Protein AF-A0A0B6Y8R9-F1 (afdb_monomer_lite)

Structure (mmCIF, N/CA/C/O backbone):
data_AF-A0A0B6Y8R9-F1
#
_entry.id   AF-A0A0B6Y8R9-F1
#
loop_
_atom_site.group_PDB
_atom_site.id
_atom_site.type_symbol
_atom_site.label_atom_id
_atom_site.label_alt_id
_atom_site.label_comp_id
_atom_site.label_asym_id
_atom_site.label_entity_id
_atom_site.label_seq_id
_atom_site.pdbx_PDB_ins_code
_atom_site.Cartn_x
_atom_site.Cartn_y
_atom_site.Cartn_z
_atom_site.occupancy
_atom_site.B_iso_or_equiv
_atom_site.auth_seq_id
_atom_site.auth_comp_id
_atom_site.auth_asym_id
_atom_site.auth_atom_id
_atom_site.pdbx_PDB_model_num
ATOM 1 N N . THR A 1 1 ? 8.774 7.054 14.457 1.00 60.66 1 THR A N 1
ATOM 2 C CA . THR A 1 1 ? 8.608 6.853 13.000 1.00 60.66 1 THR A CA 1
ATOM 3 C C . THR A 1 1 ? 7.275 6.171 12.763 1.00 60.66 1 THR A C 1
ATOM 5 O O . THR A 1 1 ? 7.026 5.131 13.356 1.00 60.66 1 THR A O 1
ATOM 8 N N . GLY A 1 2 ? 6.371 6.804 12.010 1.00 79.31 2 GLY A N 1
ATOM 9 C CA . GLY A 1 2 ? 5.008 6.306 11.797 1.00 79.31 2 GLY A CA 1
ATOM 10 C C . GLY A 1 2 ? 4.906 5.517 10.495 1.00 79.31 2 GLY A C 1
ATOM 11 O O . GLY A 1 2 ? 5.368 5.979 9.453 1.00 79.31 2 GLY A O 1
ATOM 12 N N . THR A 1 3 ? 4.321 4.323 10.554 1.00 86.94 3 THR A N 1
ATOM 13 C CA . THR A 1 3 ? 3.918 3.571 9.359 1.00 86.94 3 THR A CA 1
ATOM 14 C C . THR A 1 3 ? 2.428 3.316 9.451 1.00 86.94 3 THR A C 1
ATOM 16 O O . THR A 1 3 ? 1.958 2.846 10.486 1.00 86.94 3 THR A O 1
ATOM 19 N N . ILE A 1 4 ? 1.699 3.614 8.380 1.00 88.44 4 ILE A N 1
ATOM 20 C CA . ILE A 1 4 ? 0.291 3.239 8.263 1.00 88.44 4 ILE A CA 1
ATOM 21 C C . ILE A 1 4 ? 0.237 1.945 7.471 1.00 88.44 4 ILE A C 1
ATOM 23 O O . ILE A 1 4 ? 0.748 1.896 6.354 1.00 88.44 4 ILE A O 1
ATOM 27 N N . TRP A 1 5 ? -0.374 0.919 8.057 1.00 91.50 5 TRP A N 1
ATOM 28 C CA . TRP A 1 5 ? -0.675 -0.337 7.384 1.00 91.50 5 TRP A CA 1
ATOM 29 C C . TRP A 1 5 ? -2.173 -0.452 7.161 1.00 91.50 5 TRP A C 1
ATOM 31 O O . TRP A 1 5 ? -2.963 -0.281 8.089 1.00 91.50 5 TRP A O 1
ATOM 41 N N . ILE A 1 6 ? -2.548 -0.755 5.925 1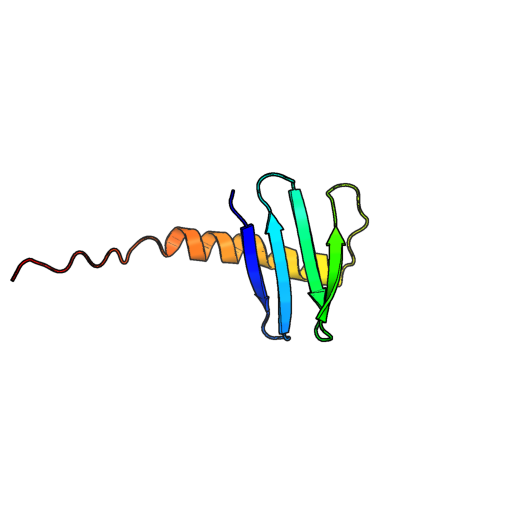.00 92.44 6 ILE A N 1
ATOM 42 C CA . ILE A 1 6 ? -3.919 -1.060 5.538 1.00 92.44 6 ILE A CA 1
ATOM 43 C C . ILE A 1 6 ? -3.951 -2.512 5.082 1.00 92.44 6 ILE A C 1
ATOM 45 O O . ILE A 1 6 ? -3.236 -2.873 4.150 1.00 92.44 6 ILE A O 1
ATOM 49 N N . LEU A 1 7 ? -4.795 -3.317 5.722 1.00 93.56 7 LEU A N 1
ATOM 50 C CA . LEU A 1 7 ? -5.229 -4.615 5.217 1.00 93.56 7 LEU A CA 1
ATOM 51 C C . LEU A 1 7 ? -6.552 -4.404 4.477 1.00 93.56 7 LEU A C 1
ATOM 53 O O . LEU A 1 7 ? -7.524 -3.929 5.067 1.00 93.56 7 LEU A O 1
ATOM 57 N N . TYR A 1 8 ? -6.581 -4.714 3.186 1.00 92.62 8 TYR A N 1
ATOM 58 C CA . TYR A 1 8 ? -7.791 -4.617 2.376 1.00 92.62 8 TYR A CA 1
ATOM 59 C C . TYR A 1 8 ? -8.605 -5.911 2.452 1.00 92.62 8 TYR A C 1
ATOM 61 O O . TYR A 1 8 ? -8.082 -6.983 2.743 1.00 92.62 8 TYR A O 1
ATOM 69 N N . ASN A 1 9 ? -9.899 -5.817 2.133 1.00 93.31 9 ASN A N 1
ATOM 70 C CA . ASN A 1 9 ? -10.830 -6.952 2.184 1.00 93.31 9 ASN A CA 1
ATOM 71 C C . ASN A 1 9 ? -10.480 -8.092 1.215 1.00 93.31 9 ASN A C 1
ATOM 73 O O . ASN A 1 9 ? -10.975 -9.200 1.378 1.00 93.31 9 ASN A O 1
ATOM 77 N N . ASP A 1 10 ? -9.663 -7.818 0.199 1.00 93.81 10 ASP A N 1
ATOM 78 C CA . ASP A 1 10 ? -9.166 -8.824 -0.737 1.00 93.81 10 ASP A CA 1
ATOM 79 C C . ASP A 1 10 ? -7.901 -9.536 -0.229 1.00 93.81 10 ASP A C 1
ATOM 81 O O . ASP A 1 10 ? -7.353 -10.366 -0.942 1.00 93.81 10 ASP A O 1
ATOM 85 N N . GLY A 1 11 ? -7.427 -9.229 0.982 1.00 95.31 11 GLY A N 1
ATOM 86 C CA . GLY A 1 11 ? -6.230 -9.823 1.581 1.00 95.31 11 GLY A CA 1
ATOM 87 C C . GLY A 1 11 ? -4.928 -9.092 1.248 1.00 95.31 11 GLY A C 1
ATOM 88 O O . GLY A 1 11 ? -3.907 -9.362 1.878 1.00 95.31 11 GLY A O 1
ATOM 89 N N . THR A 1 12 ? -4.952 -8.131 0.320 1.00 96.50 12 THR A N 1
ATOM 90 C CA . THR A 1 12 ? -3.766 -7.329 -0.012 1.00 96.50 12 THR A CA 1
ATOM 91 C C . THR A 1 12 ? -3.432 -6.347 1.107 1.00 96.50 12 THR A C 1
ATOM 93 O O . THR A 1 12 ? -4.308 -5.908 1.861 1.00 96.50 12 THR A O 1
ATOM 96 N N . GLN A 1 13 ? -2.159 -5.970 1.215 1.00 96.06 13 GLN A N 1
ATOM 97 C CA . GLN A 1 13 ? -1.690 -5.042 2.241 1.00 96.06 13 GLN A CA 1
ATOM 98 C C . GLN A 1 13 ? -0.918 -3.878 1.636 1.00 96.06 13 GLN A C 1
ATOM 100 O O . GLN A 1 13 ? -0.170 -4.037 0.671 1.00 96.06 13 GLN A O 1
ATOM 105 N N . LEU A 1 14 ? -1.071 -2.703 2.244 1.00 94.69 14 LEU A N 1
ATOM 106 C CA . LEU A 1 14 ? -0.341 -1.498 1.872 1.00 94.69 14 LEU A CA 1
ATOM 107 C C . LEU A 1 14 ? 0.244 -0.829 3.110 1.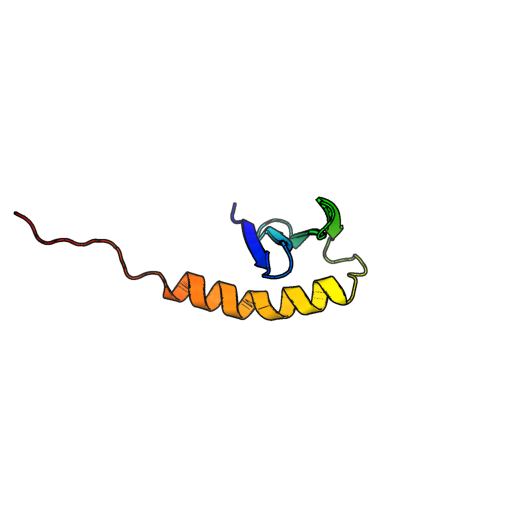00 94.69 14 LEU A C 1
ATOM 109 O O . LEU A 1 14 ? -0.492 -0.386 3.990 1.00 94.69 14 LEU A O 1
ATOM 113 N N . GLY A 1 15 ? 1.567 -0.746 3.158 1.00 93.38 15 GLY A N 1
ATOM 114 C CA . GLY A 1 15 ? 2.321 -0.037 4.180 1.00 93.38 15 GLY A CA 1
ATOM 115 C C . GLY A 1 15 ? 2.908 1.251 3.616 1.00 93.38 15 GLY A C 1
ATOM 116 O O . GLY A 1 15 ? 3.639 1.195 2.630 1.00 93.38 15 GLY A O 1
ATOM 117 N N . VAL A 1 16 ? 2.645 2.394 4.248 1.00 91.38 16 VAL A N 1
ATOM 118 C CA . VAL A 1 16 ? 3.227 3.693 3.868 1.00 91.38 16 VAL A CA 1
ATOM 119 C C . VAL A 1 16 ? 4.024 4.257 5.038 1.00 91.38 16 VAL A C 1
ATOM 121 O O . VAL A 1 16 ? 3.478 4.483 6.123 1.00 91.38 16 VAL A O 1
ATOM 124 N N . LYS A 1 17 ? 5.326 4.474 4.828 1.00 89.38 17 LYS A N 1
ATOM 125 C CA . LYS A 1 17 ? 6.222 5.094 5.813 1.00 89.38 17 LYS A CA 1
ATOM 126 C C . LYS A 1 17 ? 6.244 6.607 5.634 1.00 89.38 17 LYS A C 1
ATOM 128 O O . LYS A 1 17 ? 6.646 7.095 4.580 1.00 89.38 17 LYS A O 1
ATOM 133 N N . SER A 1 18 ? 5.902 7.348 6.688 1.00 79.50 18 SER A N 1
ATOM 134 C CA . SER A 1 18 ? 5.835 8.815 6.621 1.00 79.50 18 SER A CA 1
ATOM 135 C C . SER A 1 18 ? 7.200 9.501 6.508 1.00 79.50 18 SER A C 1
ATOM 137 O O . SER A 1 18 ? 7.277 10.613 6.004 1.00 79.50 18 SER A O 1
ATOM 139 N N . SER A 1 19 ? 8.276 8.858 6.972 1.00 80.25 19 SER A N 1
ATOM 140 C CA . SER A 1 19 ? 9.616 9.460 7.032 1.00 80.25 19 SER A CA 1
ATOM 141 C C . SER A 1 19 ? 10.432 9.336 5.746 1.00 80.25 19 SER A C 1
ATOM 143 O O . SER A 1 19 ? 11.385 10.080 5.568 1.00 80.25 19 SER A O 1
ATOM 145 N N . GLU A 1 20 ? 10.101 8.380 4.878 1.00 76.75 20 GLU A N 1
ATOM 146 C CA . GLU A 1 20 ? 10.936 7.998 3.727 1.00 76.75 20 GLU A CA 1
ATOM 147 C C . GLU A 1 20 ? 10.136 7.952 2.416 1.00 76.75 20 GLU A C 1
ATOM 149 O O . GLU A 1 20 ? 10.623 7.392 1.437 1.00 76.75 20 GLU A O 1
ATOM 154 N N . ALA A 1 21 ? 8.885 8.438 2.422 1.00 74.44 21 ALA A N 1
ATOM 155 C CA . ALA A 1 21 ? 7.930 8.355 1.308 1.00 74.44 21 ALA A CA 1
ATOM 156 C C . ALA A 1 21 ? 7.903 6.978 0.608 1.00 74.44 21 ALA A C 1
ATOM 158 O O . ALA A 1 21 ? 7.622 6.869 -0.580 1.00 74.44 21 ALA A O 1
ATOM 159 N N . THR A 1 22 ? 8.213 5.907 1.346 1.00 89.19 22 THR A N 1
ATOM 160 C CA . THR A 1 22 ? 8.331 4.562 0.790 1.00 89.19 22 THR A CA 1
ATOM 161 C C . THR A 1 22 ? 7.092 3.761 1.087 1.00 89.19 22 THR A C 1
ATOM 163 O O . THR A 1 22 ? 6.558 3.762 2.204 1.00 89.19 22 THR A O 1
ATOM 166 N N . MET A 1 23 ? 6.688 3.012 0.075 1.00 92.62 23 MET A N 1
ATOM 167 C CA . MET A 1 23 ? 5.510 2.179 0.103 1.00 92.62 23 MET A CA 1
ATOM 168 C C . MET A 1 23 ? 5.896 0.710 -0.024 1.00 92.62 23 MET A C 1
ATOM 170 O O . MET A 1 23 ? 6.782 0.338 -0.791 1.00 92.62 23 MET A O 1
ATOM 174 N N . THR A 1 24 ? 5.235 -0.136 0.753 1.00 95.38 24 THR A N 1
ATOM 175 C CA . THR A 1 24 ? 5.284 -1.591 0.623 1.00 95.38 24 THR A CA 1
ATOM 176 C C . THR A 1 24 ? 3.899 -2.078 0.240 1.00 95.38 24 THR A C 1
ATOM 178 O O . THR A 1 24 ? 2.938 -1.778 0.942 1.00 95.38 24 THR A O 1
ATOM 181 N N . TYR A 1 25 ? 3.806 -2.844 -0.837 1.00 96.06 25 TYR A N 1
ATOM 182 C CA . TYR A 1 25 ? 2.602 -3.567 -1.221 1.00 96.06 25 TYR A CA 1
ATOM 183 C C . TYR A 1 25 ? 2.836 -5.063 -1.029 1.00 96.06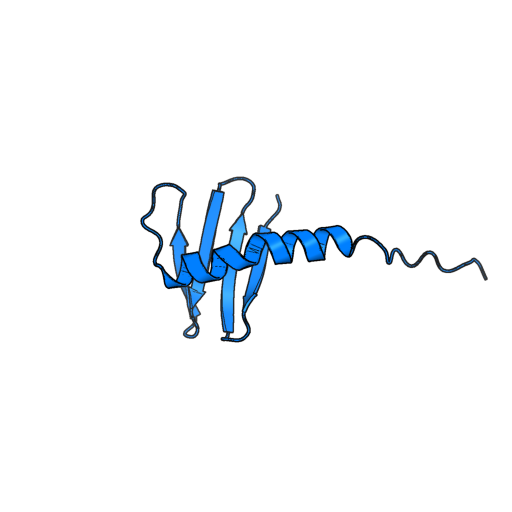 25 TYR A C 1
ATOM 185 O O . TYR A 1 25 ? 3.909 -5.560 -1.378 1.00 96.06 25 TYR A O 1
ATOM 193 N N . ILE A 1 26 ? 1.855 -5.754 -0.457 1.00 97.56 26 ILE A N 1
ATOM 194 C CA . ILE A 1 26 ? 1.828 -7.213 -0.364 1.00 97.56 26 ILE A CA 1
ATOM 195 C C . ILE A 1 26 ? 0.573 -7.681 -1.093 1.00 97.56 26 ILE A C 1
ATOM 197 O O . ILE A 1 26 ? -0.530 -7.239 -0.755 1.00 97.56 26 ILE A O 1
ATOM 201 N N . ASP A 1 27 ? 0.746 -8.516 -2.110 1.00 96.31 27 ASP A N 1
ATOM 202 C CA . ASP A 1 27 ? -0.367 -9.103 -2.851 1.00 96.31 27 ASP A CA 1
ATOM 203 C C . ASP A 1 27 ? -1.031 -10.261 -2.077 1.00 96.31 27 ASP A C 1
ATOM 205 O O . ASP A 1 27 ? -0.683 -10.564 -0.934 1.00 96.31 27 ASP A O 1
ATOM 209 N N . GLN A 1 28 ? -2.042 -10.878 -2.688 1.00 96.12 28 GLN A N 1
ATOM 210 C CA . GLN A 1 28 ? -2.832 -11.953 -2.078 1.00 96.12 28 GLN A CA 1
ATOM 211 C C . GLN A 1 28 ? -2.027 -13.243 -1.877 1.00 96.12 28 GLN A C 1
ATOM 213 O O . GLN A 1 28 ? -2.343 -14.026 -0.982 1.00 96.12 28 GLN A O 1
ATOM 218 N N . ASP A 1 29 ? -0.978 -13.435 -2.676 1.00 96.56 29 ASP A N 1
ATOM 219 C CA . ASP A 1 29 ? -0.092 -14.596 -2.635 1.00 96.56 29 ASP A CA 1
ATOM 220 C C . ASP A 1 29 ? 1.0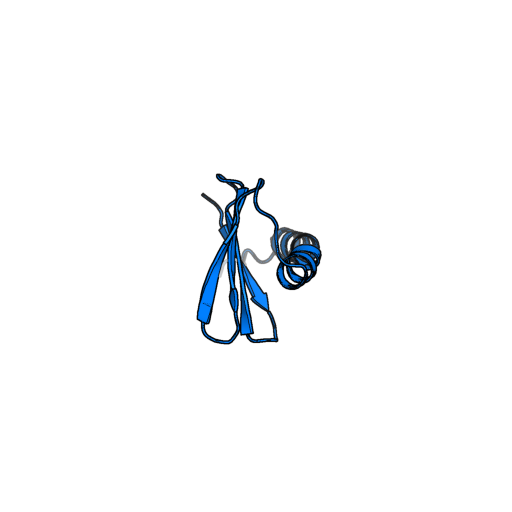92 -14.372 -1.673 1.00 96.56 29 ASP A C 1
ATOM 222 O O . ASP A 1 29 ? 1.937 -15.248 -1.481 1.00 96.56 29 ASP A O 1
ATOM 226 N N . GLY A 1 30 ? 1.158 -13.196 -1.038 1.00 96.19 30 GLY A N 1
ATOM 227 C CA . GLY A 1 30 ? 2.241 -12.796 -0.144 1.00 96.19 30 GLY A CA 1
ATOM 228 C C . GLY A 1 30 ? 3.456 -12.204 -0.865 1.00 96.19 30 GLY A C 1
ATOM 229 O O . GLY A 1 30 ? 4.465 -11.906 -0.215 1.00 96.19 30 GLY A O 1
ATOM 230 N N . GLY A 1 31 ? 3.375 -12.002 -2.181 1.00 97.62 31 GLY A N 1
ATOM 231 C CA . GLY A 1 31 ? 4.392 -11.326 -2.975 1.00 97.62 31 GLY A CA 1
ATOM 232 C C . GLY A 1 31 ? 4.555 -9.877 -2.527 1.00 97.62 31 GLY A C 1
ATOM 233 O O . GLY A 1 31 ? 3.584 -9.148 -2.325 1.00 97.62 31 GLY A O 1
ATOM 234 N N . ARG A 1 32 ? 5.806 -9.456 -2.317 1.00 97.12 32 ARG A N 1
ATOM 235 C CA . ARG A 1 32 ? 6.12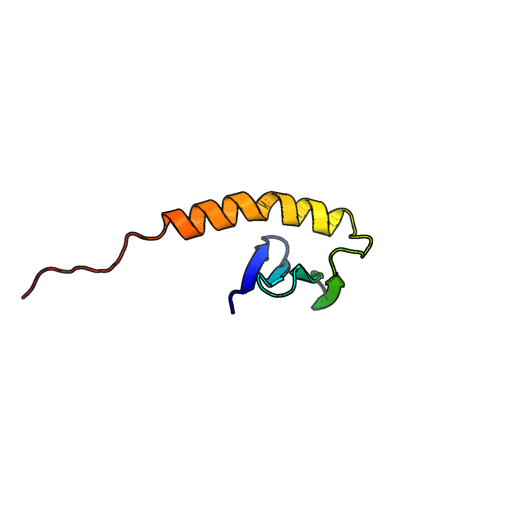8 -8.154 -1.728 1.00 97.12 32 ARG A CA 1
ATOM 236 C C . ARG A 1 32 ? 6.838 -7.256 -2.728 1.00 97.12 32 ARG A C 1
ATOM 238 O O . ARG A 1 32 ? 7.951 -7.558 -3.151 1.00 97.12 32 ARG A O 1
ATOM 245 N N . SER A 1 33 ? 6.250 -6.093 -2.977 1.00 96.62 33 SER A N 1
ATOM 246 C CA . SER A 1 33 ? 6.830 -5.039 -3.811 1.00 96.62 33 SER A CA 1
ATOM 247 C C . SER A 1 33 ? 7.086 -3.785 -2.986 1.00 96.62 33 SER A C 1
ATOM 249 O O . SER A 1 33 ? 6.284 -3.410 -2.125 1.00 96.62 33 SER A O 1
ATOM 251 N N . ARG A 1 34 ? 8.213 -3.120 -3.242 1.00 95.62 34 ARG A N 1
ATOM 252 C CA . ARG A 1 34 ? 8.557 -1.831 -2.634 1.00 95.62 34 ARG A CA 1
ATOM 253 C C . ARG A 1 34 ? 8.573 -0.765 -3.720 1.00 95.62 34 ARG A C 1
ATOM 255 O O . ARG A 1 34 ? 9.138 -1.013 -4.776 1.00 95.62 34 ARG A O 1
ATOM 262 N N . TYR A 1 35 ? 7.990 0.390 -3.418 1.00 94.25 35 TYR A N 1
ATOM 263 C CA . TYR A 1 35 ? 7.955 1.547 -4.307 1.00 94.25 35 TYR A CA 1
ATOM 264 C C . TYR A 1 35 ? 8.457 2.795 -3.578 1.00 94.25 35 TYR A C 1
ATOM 266 O O . TYR A 1 35 ? 8.120 3.018 -2.406 1.00 94.25 35 TYR A O 1
ATOM 274 N N . MET A 1 36 ? 9.262 3.585 -4.271 1.00 91.44 36 MET A N 1
ATOM 275 C CA . MET A 1 36 ? 9.680 4.942 -3.931 1.00 91.44 36 MET A CA 1
ATOM 276 C C . MET A 1 36 ? 8.874 5.962 -4.750 1.00 91.44 36 MET A C 1
ATOM 278 O O . MET A 1 36 ? 8.056 5.597 -5.592 1.00 91.44 36 MET A O 1
ATOM 282 N N . ASP A 1 37 ? 9.083 7.248 -4.489 1.00 84.06 37 ASP A N 1
ATOM 283 C CA . ASP A 1 37 ? 8.399 8.359 -5.162 1.00 84.06 37 ASP A CA 1
ATOM 284 C C . ASP A 1 37 ? 8.706 8.461 -6.666 1.00 84.06 37 ASP A C 1
ATOM 286 O O . ASP A 1 37 ? 7.872 8.941 -7.434 1.00 84.06 37 ASP A O 1
ATOM 290 N N . THR A 1 38 ? 9.876 7.988 -7.093 1.00 89.06 38 THR A N 1
ATOM 291 C CA . THR A 1 38 ? 10.311 7.965 -8.497 1.00 89.06 38 THR A CA 1
ATOM 292 C C . THR A 1 38 ? 9.871 6.719 -9.265 1.00 89.06 38 THR A C 1
ATOM 294 O O . THR A 1 38 ? 10.008 6.680 -10.490 1.00 89.06 38 THR A O 1
ATOM 297 N N . ASP A 1 39 ? 9.334 5.707 -8.579 1.00 92.56 39 ASP A N 1
ATOM 298 C CA . ASP A 1 39 ? 8.974 4.441 -9.206 1.00 92.56 39 ASP A CA 1
ATOM 299 C C . ASP A 1 39 ? 7.651 4.536 -9.972 1.00 92.56 39 ASP A C 1
ATOM 301 O O . ASP A 1 39 ? 6.684 5.183 -9.559 1.00 92.56 39 ASP A O 1
ATOM 305 N N . VAL A 1 40 ? 7.564 3.795 -11.080 1.00 93.31 40 VAL A N 1
ATOM 306 C CA . VAL A 1 40 ? 6.285 3.580 -11.759 1.00 93.31 40 VAL A CA 1
ATOM 307 C C . VAL A 1 40 ? 5.452 2.605 -10.934 1.00 93.31 40 VAL A C 1
ATOM 309 O O . VAL A 1 40 ? 5.707 1.402 -10.896 1.00 93.31 40 VAL A O 1
ATOM 312 N N . VAL A 1 41 ? 4.428 3.141 -10.279 1.00 93.44 41 VAL A N 1
ATOM 313 C CA . VAL A 1 41 ? 3.515 2.359 -9.443 1.00 93.44 41 VAL A CA 1
ATOM 314 C C . VAL A 1 41 ? 2.430 1.695 -10.309 1.00 93.44 41 VAL A C 1
ATOM 316 O O . VAL A 1 41 ? 1.798 2.385 -11.116 1.00 93.44 41 VAL A O 1
ATOM 319 N N . PRO A 1 42 ? 2.152 0.388 -10.137 1.00 94.88 42 PRO A N 1
ATOM 320 C CA . PRO A 1 42 ? 1.050 -0.284 -10.822 1.00 94.88 42 PRO A CA 1
ATOM 321 C C . PRO A 1 42 ? -0.318 0.295 -10.454 1.00 94.88 42 PRO A C 1
ATOM 323 O O . PRO A 1 42 ? -0.557 0.682 -9.307 1.00 94.88 42 PRO A O 1
ATOM 326 N N . ASP A 1 43 ? -1.257 0.281 -11.398 1.00 95.62 43 ASP A N 1
ATOM 327 C CA . ASP A 1 43 ? -2.575 0.901 -11.208 1.00 95.62 43 ASP A CA 1
ATOM 328 C C . ASP A 1 43 ? -3.379 0.272 -10.069 1.00 95.62 43 ASP A C 1
ATOM 330 O O . ASP A 1 43 ? -4.055 0.982 -9.327 1.00 95.62 43 ASP A O 1
ATOM 334 N N . ILE A 1 44 ? -3.230 -1.038 -9.847 1.00 92.44 44 ILE A N 1
ATOM 335 C CA . ILE A 1 44 ? -3.853 -1.708 -8.702 1.00 92.44 44 ILE A CA 1
ATOM 336 C C . ILE A 1 44 ? -3.407 -1.093 -7.371 1.00 92.44 44 ILE A C 1
ATOM 338 O O . ILE A 1 44 ? -4.231 -0.890 -6.486 1.00 92.44 44 ILE A O 1
ATOM 342 N N . VAL A 1 45 ? -2.134 -0.715 -7.235 1.00 93.50 45 VAL A N 1
ATOM 343 C CA . VAL A 1 45 ? -1.602 -0.099 -6.013 1.00 93.50 45 VAL A CA 1
ATOM 344 C C . VAL A 1 45 ? -2.082 1.351 -5.884 1.00 93.50 45 VAL A C 1
ATOM 346 O O . VAL A 1 45 ? -2.439 1.776 -4.784 1.00 93.50 45 VAL A O 1
ATOM 349 N N . LYS A 1 46 ? -2.183 2.094 -6.998 1.00 93.00 46 LYS A N 1
ATOM 350 C CA . LYS A 1 46 ? -2.761 3.453 -7.014 1.00 93.00 46 LYS A CA 1
ATOM 351 C C . LYS A 1 46 ? -4.220 3.454 -6.548 1.00 93.00 46 LYS A C 1
ATOM 353 O O . LYS A 1 46 ? -4.580 4.239 -5.675 1.00 93.00 46 LYS A O 1
ATOM 358 N N . LEU A 1 47 ? -5.033 2.519 -7.042 1.00 93.62 47 LEU A N 1
ATOM 359 C CA . LEU A 1 47 ? -6.436 2.361 -6.633 1.00 93.62 47 LEU A CA 1
ATOM 360 C C . LEU A 1 47 ? -6.586 2.096 -5.128 1.00 93.62 47 LEU A C 1
ATOM 362 O O . LEU A 1 47 ? -7.541 2.552 -4.496 1.00 93.62 47 LEU A O 1
ATOM 366 N N . LYS A 1 48 ? -5.643 1.358 -4.530 1.00 91.75 48 LYS A N 1
ATOM 367 C CA . LYS A 1 48 ? -5.595 1.152 -3.077 1.00 91.75 48 LYS A CA 1
ATOM 368 C C . LYS A 1 48 ? -5.213 2.444 -2.350 1.00 91.75 48 LYS A C 1
ATOM 370 O O . LYS A 1 48 ? -5.907 2.843 -1.415 1.00 91.75 48 LYS A O 1
ATOM 375 N N . LEU A 1 49 ? -4.172 3.136 -2.817 1.00 89.19 49 LEU A N 1
ATOM 376 C CA . LEU A 1 49 ? -3.719 4.415 -2.258 1.00 89.19 49 LEU A CA 1
ATOM 377 C C . LEU A 1 49 ? -4.820 5.479 -2.194 1.00 89.19 49 LEU A C 1
ATOM 379 O O . LEU A 1 49 ? -4.874 6.222 -1.218 1.00 89.19 49 LEU A O 1
ATOM 383 N N . GLU A 1 50 ? -5.737 5.524 -3.161 1.00 91.50 50 GLU A N 1
ATOM 384 C CA . GLU A 1 50 ? -6.877 6.455 -3.140 1.00 91.50 50 GLU A CA 1
ATOM 385 C C . GLU A 1 50 ? -7.749 6.334 -1.879 1.00 91.50 50 GLU A C 1
ATOM 387 O O . GLU A 1 50 ? -8.467 7.269 -1.519 1.00 91.50 50 GLU A O 1
ATOM 392 N N . LYS A 1 51 ? -7.718 5.188 -1.186 1.00 88.19 51 LYS A N 1
ATOM 393 C CA . LYS A 1 51 ? -8.480 4.976 0.054 1.00 88.19 51 LYS A CA 1
ATOM 394 C C . LYS A 1 51 ? -7.733 5.446 1.300 1.00 88.19 51 LYS A C 1
ATOM 396 O O . LYS A 1 51 ? -8.372 5.652 2.333 1.00 88.19 51 LYS A O 1
ATOM 401 N N . LEU A 1 52 ? -6.417 5.651 1.213 1.00 87.69 52 LEU A N 1
ATOM 402 C CA . LEU A 1 52 ? -5.568 6.032 2.340 1.00 87.69 52 LEU A CA 1
ATOM 403 C C . LEU A 1 52 ? -6.013 7.341 3.023 1.00 87.69 52 LEU A C 1
ATOM 405 O O . LEU A 1 52 ? -6.094 7.321 4.250 1.00 87.69 52 LEU A O 1
ATOM 409 N N . PRO A 1 53 ? -6.381 8.435 2.316 1.00 90.00 53 PRO A N 1
ATOM 410 C CA . PRO A 1 53 ? -6.833 9.664 2.976 1.00 90.00 53 PRO A CA 1
ATOM 411 C C . PRO A 1 53 ? -8.041 9.437 3.891 1.00 90.00 53 PRO A C 1
ATOM 413 O O . PRO A 1 53 ? -8.044 9.873 5.036 1.00 90.00 53 PRO A O 1
ATOM 416 N N . LYS A 1 54 ? -9.025 8.651 3.434 1.00 89.75 54 LYS A N 1
ATOM 417 C CA . LYS A 1 54 ? -10.200 8.297 4.243 1.00 89.75 54 LYS A CA 1
ATOM 418 C C . LYS A 1 54 ? -9.817 7.482 5.481 1.00 89.75 54 LYS A C 1
ATOM 420 O O . LYS A 1 54 ? -10.396 7.686 6.544 1.00 89.75 54 LYS A O 1
ATOM 425 N N . VAL A 1 55 ? -8.869 6.551 5.353 1.00 86.69 55 VAL A N 1
ATOM 426 C CA . VAL A 1 55 ? -8.373 5.763 6.493 1.00 86.69 55 VAL A CA 1
ATOM 427 C C . VAL A 1 55 ? -7.675 6.668 7.506 1.00 86.69 55 VAL A C 1
ATOM 429 O O . VAL A 1 55 ? -7.961 6.565 8.696 1.00 86.69 55 VAL A O 1
ATOM 432 N N . VAL A 1 56 ? -6.820 7.586 7.049 1.00 87.81 56 VAL A N 1
ATOM 433 C CA . VAL A 1 56 ? -6.165 8.581 7.912 1.00 87.81 56 VAL A CA 1
ATOM 434 C C . VAL A 1 56 ? -7.205 9.434 8.634 1.00 87.81 56 VAL A C 1
ATOM 436 O O . VAL A 1 56 ? -7.126 9.565 9.852 1.00 87.81 56 VAL A O 1
ATOM 439 N N . ASP A 1 57 ? -8.212 9.943 7.923 1.00 89.88 57 ASP A N 1
ATOM 440 C CA . ASP A 1 57 ? -9.290 10.738 8.517 1.00 89.88 57 ASP A CA 1
ATOM 441 C C . ASP A 1 57 ? -10.047 9.967 9.602 1.00 89.88 57 ASP A C 1
ATOM 443 O O . ASP A 1 57 ? -10.313 10.514 10.671 1.00 89.88 57 ASP A O 1
ATOM 447 N N . ILE A 1 58 ? -10.389 8.697 9.351 1.00 87.56 58 ILE A N 1
ATOM 448 C CA . ILE A 1 58 ? -11.041 7.833 10.345 1.00 87.56 58 ILE A CA 1
ATOM 449 C C . ILE A 1 58 ? -10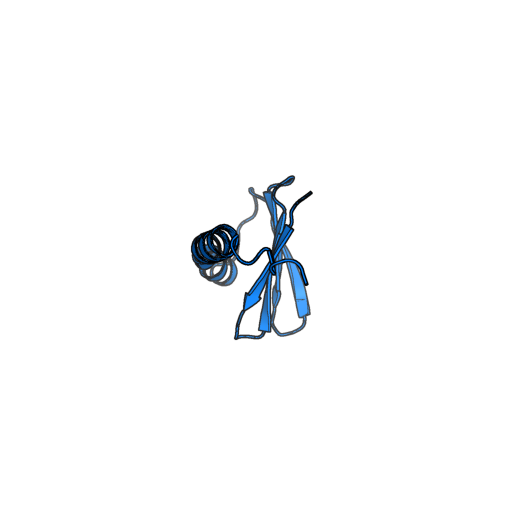.138 7.675 11.566 1.00 87.56 58 ILE A C 1
ATOM 451 O O . ILE A 1 58 ? -10.599 7.922 12.676 1.00 87.56 58 ILE A O 1
ATOM 455 N N . LEU A 1 59 ? -8.863 7.327 11.364 1.00 84.94 59 LEU A N 1
ATOM 456 C CA . LEU A 1 59 ? -7.904 7.101 12.448 1.00 84.94 59 LEU A CA 1
ATOM 457 C C . LEU A 1 59 ? -7.687 8.357 13.304 1.00 84.94 59 LEU A C 1
ATOM 459 O O . LEU A 1 59 ? -7.648 8.272 14.533 1.00 84.94 59 LEU A O 1
ATOM 463 N N . MET A 1 60 ? -7.607 9.526 12.667 1.00 87.62 60 MET A N 1
ATOM 464 C CA . MET A 1 60 ? -7.472 10.815 13.350 1.00 87.62 60 MET A CA 1
ATOM 465 C C . MET A 1 60 ? -8.738 11.190 14.125 1.00 87.62 60 MET A C 1
ATOM 467 O O . MET A 1 60 ? -8.643 11.712 15.234 1.00 87.62 60 MET A O 1
ATOM 471 N N . ARG A 1 61 ? -9.926 10.881 13.588 1.00 87.81 61 ARG A N 1
ATOM 472 C CA . ARG A 1 61 ? -11.215 11.106 14.269 1.00 87.81 61 ARG A CA 1
ATOM 473 C C . ARG A 1 61 ? -11.477 10.114 15.397 1.00 87.81 61 ARG A C 1
ATOM 475 O O . ARG A 1 61 ? -12.164 10.464 16.348 1.00 87.81 61 ARG A O 1
ATOM 482 N N . SER A 1 62 ? -10.922 8.905 15.330 1.00 71.81 62 SER A N 1
ATOM 483 C CA . SER A 1 62 ? -11.038 7.913 16.406 1.00 71.81 62 SER A CA 1
ATOM 484 C C . SER A 1 62 ? -10.245 8.265 17.672 1.00 71.81 62 SER A C 1
ATOM 486 O O . SER A 1 62 ? -10.301 7.520 18.650 1.00 71.81 62 SER A O 1
ATOM 488 N N . GLN A 1 63 ? -9.586 9.429 17.729 1.00 60.66 63 GLN A N 1
ATOM 489 C CA . GLN A 1 63 ? -9.158 10.017 18.999 1.00 60.66 63 GLN A CA 1
ATOM 490 C C . GLN A 1 63 ? -10.353 10.590 19.779 1.00 60.66 63 GLN A C 1
ATOM 492 O O . GLN A 1 63 ? -10.526 11.800 19.859 1.00 60.66 63 GLN A O 1
ATOM 497 N N . ALA A 1 64 ? -11.171 9.712 20.364 1.00 55.00 64 ALA A N 1
ATOM 498 C CA . ALA A 1 64 ? -11.985 9.999 21.550 1.00 55.00 64 ALA A CA 1
ATOM 499 C C . ALA A 1 64 ? -12.612 8.711 22.109 1.00 55.00 64 ALA A C 1
ATOM 501 O O . ALA A 1 64 ? -13.827 8.556 22.172 1.00 55.00 64 ALA A O 1
ATOM 502 N N . THR A 1 65 ? -11.790 7.770 22.563 1.00 48.53 65 THR A N 1
ATOM 503 C CA . THR A 1 65 ? -12.169 6.969 23.738 1.00 48.53 65 THR A CA 1
ATOM 504 C C . THR A 1 65 ? -10.919 6.723 24.568 1.00 48.53 65 THR A C 1
ATOM 506 O O . THR A 1 65 ? -10.494 5.597 24.803 1.00 48.53 65 THR A O 1
ATOM 509 N N . THR A 1 66 ? -10.302 7.813 25.033 1.00 47.28 66 THR A N 1
ATOM 510 C CA . THR A 1 66 ? -9.639 7.741 26.332 1.00 47.28 66 THR A CA 1
ATOM 511 C C . THR A 1 66 ? -10.735 7.322 27.295 1.00 47.28 66 THR A C 1
ATOM 513 O O . THR A 1 66 ? -11.714 8.047 27.469 1.00 47.28 66 THR A O 1
ATOM 516 N N . ILE A 1 67 ? -10.622 6.118 27.844 1.00 58.41 67 ILE A N 1
ATOM 517 C CA . ILE A 1 67 ? -11.508 5.620 28.887 1.00 58.41 67 ILE A CA 1
ATOM 518 C C . ILE A 1 67 ? -11.211 6.471 30.128 1.00 58.41 67 ILE A C 1
ATOM 520 O O . ILE A 1 67 ? -10.474 6.071 31.020 1.00 58.41 67 ILE A O 1
ATOM 524 N N . SER A 1 68 ? -11.725 7.699 30.155 1.00 55.34 68 SER A N 1
ATOM 525 C CA . SER A 1 68 ? -11.846 8.499 31.365 1.00 55.34 68 SER A CA 1
ATOM 526 C C . SER A 1 68 ? -13.065 7.961 32.106 1.00 55.34 68 SER A C 1
ATOM 528 O O . SER A 1 68 ? -14.127 8.578 32.113 1.00 55.34 68 SER A O 1
ATOM 530 N N . GLY A 1 69 ? -12.938 6.749 32.647 1.00 54.19 69 GLY A N 1
ATOM 531 C CA . GLY A 1 69 ? -13.916 6.236 33.598 1.00 54.19 69 GLY A CA 1
ATOM 532 C C . GLY A 1 69 ? -13.874 7.095 34.868 1.00 54.19 69 GLY A C 1
ATOM 533 O O . GLY A 1 69 ? -12.779 7.485 35.282 1.00 54.19 69 GLY A O 1
ATOM 534 N N . PRO A 1 70 ? -15.023 7.442 35.475 1.00 60.59 70 PRO A N 1
ATOM 535 C CA . PRO A 1 70 ? -15.033 8.154 36.745 1.00 60.59 70 PRO A CA 1
ATOM 536 C C . PRO A 1 70 ? -14.463 7.270 37.866 1.00 60.59 70 PRO A C 1
ATOM 538 O O . PRO A 1 70 ? -14.607 6.049 37.841 1.00 60.59 70 PRO A O 1
ATOM 541 N N . LEU A 1 71 ? -13.826 7.934 38.836 1.00 53.59 71 LEU A N 1
ATOM 542 C CA . LEU A 1 71 ? -13.385 7.398 40.126 1.00 53.59 71 LEU A CA 1
ATOM 543 C C . LEU A 1 71 ? -14.496 6.575 40.798 1.00 53.59 71 LEU A C 1
ATOM 545 O O . LEU A 1 71 ? -15.575 7.117 41.044 1.00 53.59 71 LEU A O 1
ATOM 549 N N . ILE A 1 72 ? -14.196 5.323 41.158 1.00 53.84 72 ILE A N 1
ATOM 550 C CA . ILE A 1 72 ? -14.816 4.620 42.291 1.00 53.84 72 ILE A CA 1
ATOM 551 C C . ILE A 1 72 ? -13.712 3.899 43.060 1.00 53.84 72 ILE A C 1
ATOM 553 O O . ILE A 1 72 ? -12.918 3.197 42.394 1.00 53.84 72 ILE A O 1
#

InterPro domains:
  IPR000959 POLO box domain [PS50078] (1-61)

Organism: NCBI:txid1028688

Secondary structure (DSSP, 8-state):
--EEEEE-TTS-EEEEETTTTEEEEE-TT--EEEE-TTS---HHHHHHHTTHHHHHHHHHHT------PPP-

Sequence (72 aa):
TGTIWILYNDGTQLGVKSSEATMTYIDQDGGRSRYMDTDVVPDIVKLKLEKLPKVVDILMRSQATTISGPLI

Radius of gyration: 15.73 Å; chains: 1; bounding box: 26×26×54 Å

pLDDT: mean 85.33, std 13.9, range [47.28, 97.62]

Foldseek 3Di:
DDWDWDQDPLRKIWIADPPQRKIWIQDNVRDIDIDHPPDDDDVVVVVVVVCVVVVVVVVVVVPPDPVPDDDD